Protein AF-A0A6G3PKU3-F1 (afdb_monomer_lite)

Foldseek 3Di:
DVVVVVVVVVVVVVVDPDPDDDPPVVVVVVVVVVVVVVVVVVVVVVVVVVVVVVVCVVPDDPDDDDPDDPDDPDPPDDPPPDPDPQDPVNVVVVVVCVVVVVVDPDDDDDDDD

Secondary structure (DSSP, 8-state):
-HHHHHHHHHHHHHHS-PPPPPPHHHHHHHHHHHHHHHHHHHHHHHHHHHHHHHHHHHHS-SSPPPP-------TTPPPS--SPPPPHHHHHHHHHHHHHHTT-TT-PPPP--

Sequence (113 aa):
QSALLHERLGGLARAENVPVPRPAEAVRTGGENRARLWTRAAIAGVALLMVVTGLTLHTAPTHYEQPISPAERVGGVPPRGGPQQLTAQDLKLQRSLREQVAHGPERLVPETR

Structure (mmCIF, N/CA/C/O backbone):
data_AF-A0A6G3PKU3-F1
#
_entry.id   AF-A0A6G3PKU3-F1
#
loop_
_atom_site.group_PDB
_atom_site.id
_atom_site.type_symbol
_atom_site.label_atom_id
_atom_site.label_alt_id
_atom_site.label_comp_id
_atom_site.label_asym_id
_atom_site.label_entity_id
_atom_site.label_seq_id
_atom_site.pdbx_PDB_ins_code
_atom_site.Cartn_x
_atom_site.Cartn_y
_atom_site.Cartn_z
_atom_site.occupancy
_atom_site.B_iso_or_equiv
_atom_site.auth_seq_id
_atom_site.auth_comp_id
_atom_site.auth_asym_id
_atom_site.auth_atom_id
_atom_site.pdbx_PDB_model_num
ATOM 1 N N . GLN A 1 1 ? 30.653 31.020 -36.950 1.00 69.12 1 GLN A N 1
ATOM 2 C CA . GLN A 1 1 ? 30.904 30.105 -35.808 1.00 69.12 1 GLN A CA 1
ATOM 3 C C . GLN A 1 1 ? 30.286 28.718 -36.015 1.00 69.12 1 GLN A C 1
ATOM 5 O O . GLN A 1 1 ? 30.952 27.736 -35.718 1.00 69.12 1 GLN A O 1
ATOM 10 N N . SER A 1 2 ? 29.082 28.607 -36.588 1.00 80.94 2 SER A N 1
ATOM 11 C CA . SER A 1 2 ? 28.433 27.325 -36.932 1.00 80.94 2 SER A CA 1
ATOM 12 C C . SER A 1 2 ? 29.230 26.442 -37.905 1.00 80.94 2 SER A C 1
ATOM 14 O O . SER A 1 2 ? 29.301 25.237 -37.701 1.00 80.94 2 SER A O 1
ATOM 16 N N . ALA A 1 3 ? 29.873 27.031 -38.920 1.00 85.69 3 ALA A N 1
ATOM 17 C CA . ALA A 1 3 ? 30.656 26.285 -39.914 1.00 85.69 3 ALA A CA 1
ATOM 18 C C . ALA A 1 3 ? 31.852 25.531 -39.298 1.00 85.69 3 ALA A C 1
ATOM 20 O O . ALA A 1 3 ? 32.044 24.351 -39.564 1.00 85.69 3 ALA A O 1
ATOM 21 N N . LEU A 1 4 ? 32.590 26.188 -38.397 1.00 90.19 4 LEU A N 1
ATOM 22 C CA . LEU A 1 4 ? 33.737 25.603 -37.691 1.00 90.19 4 LEU A CA 1
ATOM 23 C C . LEU A 1 4 ? 33.288 24.470 -36.749 1.00 90.19 4 LEU A C 1
ATOM 25 O O . LEU A 1 4 ? 33.950 23.444 -36.620 1.00 90.19 4 LEU A O 1
ATOM 29 N N . LEU A 1 5 ? 32.120 24.628 -36.119 1.00 90.88 5 LEU A N 1
ATOM 30 C CA . LEU A 1 5 ? 31.512 23.574 -35.310 1.00 90.88 5 LEU A CA 1
ATOM 31 C C . LEU A 1 5 ? 31.125 22.362 -36.170 1.00 90.88 5 LEU A C 1
ATOM 33 O O . LEU A 1 5 ? 31.420 21.233 -35.792 1.00 90.88 5 LEU A O 1
ATOM 37 N N . HIS A 1 6 ? 30.501 22.588 -37.329 1.00 87.56 6 HIS A N 1
ATOM 38 C CA . HIS A 1 6 ? 30.139 21.526 -38.271 1.00 87.56 6 HIS A CA 1
ATOM 39 C C . HIS A 1 6 ? 31.357 20.754 -38.772 1.00 87.56 6 HIS A C 1
ATOM 41 O O . HIS A 1 6 ? 31.320 19.529 -38.845 1.00 87.56 6 HIS A O 1
ATOM 47 N N . GLU A 1 7 ? 32.447 21.454 -39.066 1.00 91.25 7 GLU A N 1
ATOM 48 C CA . GLU A 1 7 ? 33.692 20.832 -39.503 1.00 91.25 7 GLU A CA 1
ATOM 49 C C . GLU A 1 7 ? 34.306 19.957 -38.402 1.00 91.25 7 GLU A C 1
ATOM 51 O O . GLU A 1 7 ? 34.669 18.809 -38.655 1.00 91.25 7 GLU A O 1
ATOM 56 N N . ARG A 1 8 ? 34.334 20.446 -37.154 1.00 87.94 8 ARG A N 1
ATOM 57 C CA . ARG A 1 8 ? 34.820 19.668 -36.001 1.00 87.94 8 ARG A CA 1
ATOM 58 C C . ARG A 1 8 ? 33.945 18.453 -35.702 1.00 87.94 8 ARG A C 1
ATOM 60 O O . ARG A 1 8 ? 34.478 17.369 -35.487 1.00 87.94 8 ARG A O 1
ATOM 67 N N . LEU A 1 9 ? 32.620 18.611 -35.717 1.00 88.25 9 LEU A N 1
ATOM 68 C CA . LEU A 1 9 ? 31.680 17.505 -35.510 1.00 88.25 9 LEU A CA 1
ATOM 69 C C . LEU A 1 9 ? 31.773 16.469 -36.637 1.00 88.25 9 LEU A C 1
ATOM 71 O O . LEU A 1 9 ? 31.787 15.273 -36.366 1.00 88.25 9 LEU A O 1
ATOM 75 N N . GLY A 1 10 ? 31.902 16.916 -37.888 1.00 86.50 10 GLY A N 1
ATOM 76 C CA . GLY A 1 10 ? 32.114 16.035 -39.035 1.00 86.50 10 GLY A CA 1
ATOM 77 C C . GLY A 1 10 ? 33.458 15.304 -38.982 1.00 86.50 10 GLY A C 1
ATOM 78 O O . GLY A 1 10 ? 33.529 14.139 -39.367 1.00 86.50 10 GLY A O 1
ATOM 79 N N . GLY A 1 11 ? 34.509 15.956 -38.476 1.00 87.25 11 GLY A N 1
ATOM 80 C CA . GLY A 1 11 ? 35.810 15.331 -38.229 1.00 87.25 11 GLY A CA 1
ATOM 81 C C . GLY A 1 11 ? 35.736 14.224 -37.176 1.00 87.25 11 GLY A C 1
ATOM 82 O O . GLY A 1 11 ? 36.219 13.121 -37.419 1.00 87.25 11 GLY A O 1
ATOM 83 N N . LEU A 1 12 ? 35.064 14.484 -36.051 1.00 84.06 12 LEU A N 1
ATOM 84 C CA . LEU A 1 12 ? 34.859 13.495 -34.985 1.00 84.06 12 LEU A CA 1
ATOM 85 C C . LEU A 1 12 ? 34.003 12.309 -35.451 1.00 84.06 12 LEU A C 1
ATOM 87 O O . LEU A 1 12 ? 34.387 11.163 -35.245 1.00 84.06 12 LEU A O 1
ATOM 91 N N . ALA A 1 13 ? 32.902 12.573 -36.159 1.00 80.50 13 ALA A N 1
ATOM 92 C CA . ALA A 1 13 ? 32.002 11.531 -36.656 1.00 80.50 13 ALA A CA 1
ATOM 93 C C . ALA A 1 13 ? 32.658 10.568 -37.663 1.00 80.50 13 ALA A C 1
ATOM 95 O O . ALA A 1 13 ? 32.192 9.445 -37.819 1.00 80.50 13 ALA A O 1
ATOM 96 N N . ARG A 1 14 ? 33.718 10.996 -38.365 1.00 79.50 14 ARG A N 1
ATOM 97 C CA . ARG A 1 14 ? 34.491 10.138 -39.284 1.00 79.50 14 ARG A CA 1
ATOM 98 C C . ARG A 1 14 ? 35.669 9.438 -38.609 1.00 79.50 14 ARG A C 1
ATOM 100 O O . ARG A 1 14 ? 36.103 8.402 -39.101 1.00 79.50 14 ARG A O 1
ATOM 107 N N . ALA A 1 15 ? 36.213 10.020 -37.540 1.00 80.94 15 ALA A N 1
ATOM 108 C CA . ALA A 1 15 ? 37.312 9.435 -36.773 1.00 80.94 15 ALA A CA 1
ATOM 109 C C . ALA A 1 15 ? 36.844 8.267 -35.888 1.00 80.94 15 ALA A C 1
ATOM 111 O O . ALA A 1 15 ? 37.645 7.402 -35.537 1.00 80.94 15 ALA A O 1
ATOM 112 N N . GLU A 1 16 ? 35.556 8.232 -35.544 1.00 76.00 16 GLU A N 1
ATOM 113 C CA . GLU A 1 16 ? 34.953 7.200 -34.708 1.00 76.00 16 GLU A CA 1
ATOM 114 C C . GLU A 1 16 ? 34.199 6.166 -35.560 1.00 76.00 16 GLU A C 1
ATOM 116 O O . GLU A 1 16 ? 33.336 6.502 -36.370 1.00 76.00 16 GLU A O 1
ATOM 121 N N . ASN A 1 17 ? 34.520 4.882 -35.387 1.00 74.06 17 ASN A N 1
ATOM 122 C CA . ASN A 1 17 ? 33.814 3.793 -36.059 1.00 74.06 17 ASN A CA 1
ATOM 123 C C . ASN A 1 17 ? 32.515 3.488 -35.298 1.00 74.06 17 ASN A C 1
ATOM 125 O O . ASN A 1 17 ? 32.494 2.659 -34.386 1.00 74.06 17 ASN A O 1
ATOM 129 N N . VAL A 1 18 ? 31.447 4.216 -35.627 1.00 73.00 18 VAL A N 1
ATOM 130 C CA . VAL A 1 18 ? 30.141 4.073 -34.974 1.00 73.00 18 VAL A CA 1
ATOM 131 C C . VAL A 1 18 ? 29.433 2.815 -35.501 1.00 73.00 18 VAL A C 1
ATOM 133 O O . VAL A 1 18 ? 29.203 2.708 -36.708 1.00 73.00 18 VAL A O 1
ATOM 136 N N . PRO A 1 19 ? 29.040 1.865 -34.629 1.00 76.62 19 PRO A N 1
ATOM 137 C CA . PRO A 1 19 ? 28.239 0.714 -35.033 1.00 76.62 19 PRO A CA 1
ATOM 138 C C . PRO A 1 19 ? 26.932 1.159 -35.691 1.00 76.62 19 PRO A C 1
ATOM 140 O O . PRO A 1 19 ? 26.306 2.119 -35.238 1.00 76.62 19 PRO A O 1
ATOM 143 N N . VAL A 1 20 ? 26.489 0.432 -36.722 1.00 80.38 20 VAL A N 1
ATOM 144 C CA . VAL A 1 20 ? 25.218 0.721 -37.401 1.00 80.38 20 VAL A CA 1
ATOM 145 C C . VAL A 1 20 ? 24.097 0.790 -36.354 1.00 80.38 20 VAL A C 1
ATOM 147 O O . VAL A 1 20 ? 23.899 -0.180 -35.611 1.00 80.38 20 VAL A O 1
ATOM 150 N N . PRO A 1 21 ? 23.375 1.922 -36.249 1.00 75.56 21 PRO A N 1
ATOM 151 C CA . PRO A 1 21 ? 22.320 2.065 -35.263 1.00 75.56 21 PRO A CA 1
ATOM 152 C C . PRO A 1 21 ? 21.237 1.016 -35.511 1.00 75.56 21 PRO A C 1
ATOM 154 O O . PRO A 1 21 ? 20.885 0.709 -36.651 1.00 75.56 21 PRO A O 1
ATOM 157 N N . ARG A 1 22 ? 20.700 0.456 -34.422 1.00 79.06 22 ARG A N 1
ATOM 158 C CA . ARG A 1 22 ? 19.577 -0.481 -34.510 1.00 79.06 22 ARG A CA 1
ATOM 159 C C . ARG A 1 22 ? 18.404 0.181 -35.249 1.00 79.06 22 ARG A C 1
ATOM 161 O O . ARG A 1 22 ? 18.187 1.378 -35.049 1.00 79.06 22 ARG A O 1
ATOM 168 N N . PRO A 1 23 ? 17.629 -0.581 -36.047 1.00 85.19 23 PRO A N 1
ATOM 169 C CA . PRO A 1 23 ? 16.451 -0.062 -36.733 1.00 85.19 23 PRO A CA 1
ATOM 170 C C . PRO A 1 23 ? 15.549 0.716 -35.772 1.00 85.19 23 PRO A C 1
ATOM 172 O O . PRO A 1 23 ? 15.314 0.276 -34.643 1.00 85.19 23 PRO A O 1
ATOM 175 N N . ALA A 1 24 ? 15.040 1.868 -36.215 1.00 80.06 24 ALA A N 1
ATOM 176 C CA . ALA A 1 24 ? 14.235 2.757 -35.374 1.00 80.06 24 ALA A CA 1
ATOM 177 C C . ALA A 1 24 ? 13.007 2.044 -34.774 1.00 80.06 24 ALA A C 1
ATOM 179 O O . ALA A 1 24 ? 12.640 2.295 -33.624 1.00 80.06 24 ALA A O 1
ATOM 180 N N . GLU A 1 25 ? 12.420 1.103 -35.519 1.00 82.62 25 GLU A N 1
ATOM 181 C CA . GLU A 1 25 ? 11.339 0.232 -35.052 1.00 82.62 25 GLU A CA 1
ATOM 182 C C . GLU A 1 25 ? 11.752 -0.626 -33.848 1.00 82.62 25 GLU A C 1
ATOM 184 O O . GLU A 1 25 ? 1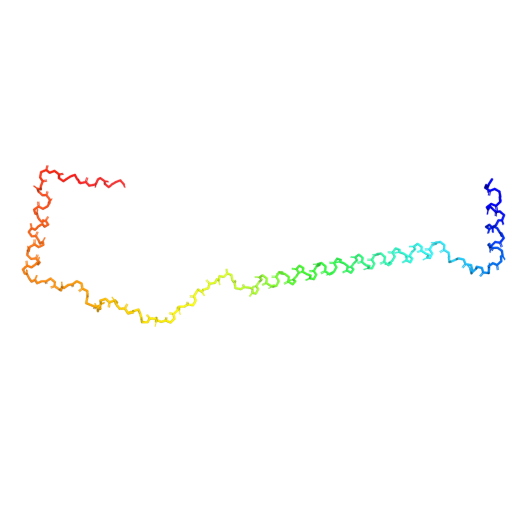1.052 -0.643 -32.841 1.00 82.62 25 GLU A O 1
ATOM 189 N N . ALA A 1 26 ? 12.931 -1.254 -33.879 1.00 82.94 26 ALA A N 1
ATOM 190 C CA . ALA A 1 26 ? 13.401 -2.132 -32.813 1.00 82.94 26 ALA A CA 1
ATOM 191 C C . ALA A 1 26 ? 13.661 -1.351 -31.516 1.00 82.94 26 ALA A C 1
ATOM 193 O O . ALA A 1 26 ? 13.366 -1.832 -30.420 1.00 82.94 26 ALA A O 1
ATOM 194 N N . VAL A 1 27 ? 14.173 -0.121 -31.634 1.00 82.25 27 VAL A N 1
ATOM 195 C CA . VAL A 1 27 ? 14.377 0.778 -30.488 1.00 82.25 27 VAL A CA 1
ATOM 196 C C . VAL A 1 27 ? 13.035 1.223 -29.902 1.00 82.25 27 VAL A C 1
ATOM 198 O O . VAL A 1 27 ? 12.852 1.177 -28.682 1.00 82.25 27 VAL A O 1
ATOM 201 N N . ARG A 1 28 ? 12.073 1.594 -30.755 1.00 83.62 28 ARG A N 1
ATOM 202 C CA . ARG A 1 28 ? 10.737 2.032 -30.334 1.00 83.62 28 ARG A CA 1
ATOM 203 C C . ARG A 1 28 ? 9.952 0.909 -29.659 1.00 83.62 28 ARG A C 1
ATOM 205 O O . ARG A 1 28 ? 9.479 1.090 -28.539 1.00 83.62 28 ARG A O 1
ATOM 212 N N . THR A 1 29 ? 9.862 -0.254 -30.298 1.00 87.19 29 THR A N 1
ATOM 213 C CA . THR A 1 29 ? 9.149 -1.420 -29.761 1.00 87.19 29 THR A CA 1
ATOM 214 C C . THR A 1 29 ? 9.813 -1.936 -28.486 1.00 87.19 29 THR A C 1
ATOM 216 O O . THR A 1 29 ? 9.123 -2.282 -27.529 1.00 87.19 29 THR A O 1
ATOM 219 N N . GLY A 1 30 ? 11.149 -1.927 -28.418 1.00 83.50 30 GLY A N 1
ATOM 220 C CA . GLY A 1 30 ? 11.881 -2.282 -27.201 1.00 83.50 30 GLY A CA 1
ATOM 221 C C . GLY A 1 30 ? 11.555 -1.356 -26.025 1.00 83.50 30 GLY A C 1
ATOM 222 O O . GLY A 1 30 ? 11.295 -1.831 -24.916 1.00 83.50 30 GLY A O 1
ATOM 223 N N . GLY A 1 31 ? 11.516 -0.042 -26.270 1.00 84.81 31 GLY A N 1
ATOM 224 C CA . GLY A 1 31 ? 11.127 0.952 -25.267 1.00 84.81 31 GLY A CA 1
ATOM 225 C C . GLY A 1 31 ? 9.678 0.790 -24.805 1.00 84.81 31 GLY A C 1
ATOM 226 O O . GLY A 1 31 ? 9.411 0.771 -23.603 1.00 84.81 31 GLY A O 1
ATOM 227 N N . GLU A 1 32 ? 8.754 0.598 -25.745 1.00 90.06 32 GLU A N 1
ATOM 228 C CA . GLU A 1 32 ? 7.331 0.412 -25.457 1.00 90.06 32 GLU A CA 1
ATOM 229 C C . GLU A 1 32 ? 7.066 -0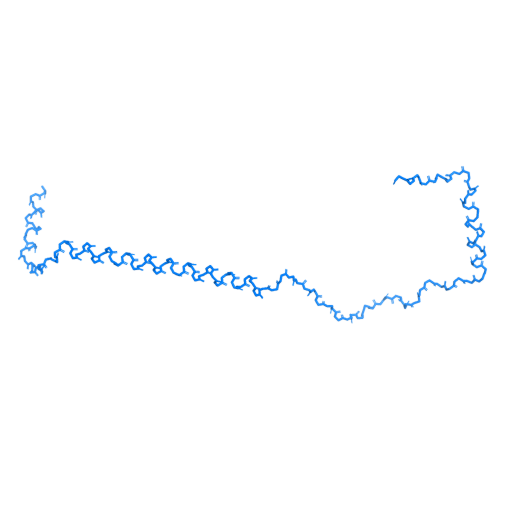.859 -24.641 1.00 90.06 32 GLU A C 1
ATOM 231 O O . GLU A 1 32 ? 6.352 -0.815 -23.637 1.00 90.06 32 GLU A O 1
ATOM 236 N N . ASN A 1 33 ? 7.687 -1.980 -25.010 1.00 90.25 33 ASN A N 1
ATOM 237 C CA . ASN A 1 33 ? 7.544 -3.238 -24.280 1.00 90.25 33 ASN A CA 1
ATOM 238 C C . ASN A 1 33 ? 8.062 -3.118 -22.848 1.00 90.25 33 ASN A C 1
ATOM 240 O O . ASN A 1 33 ? 7.415 -3.589 -21.909 1.00 90.25 33 ASN A O 1
ATOM 244 N N . ARG A 1 34 ? 9.203 -2.445 -22.665 1.00 92.44 34 ARG A N 1
ATOM 245 C CA . ARG A 1 34 ? 9.768 -2.212 -21.335 1.00 92.44 34 ARG A CA 1
ATOM 246 C C . ARG A 1 34 ? 8.865 -1.309 -20.501 1.00 92.44 34 ARG A C 1
ATOM 248 O O . ARG A 1 34 ? 8.604 -1.635 -19.347 1.00 92.44 34 ARG A O 1
ATOM 255 N N . ALA A 1 35 ? 8.354 -0.223 -21.080 1.00 93.19 35 ALA A N 1
ATOM 256 C CA . ALA A 1 35 ? 7.411 0.660 -20.402 1.00 93.19 35 ALA A CA 1
ATOM 257 C C . ALA A 1 35 ? 6.147 -0.104 -19.979 1.00 93.19 35 ALA A C 1
ATOM 259 O O . ALA A 1 35 ? 5.779 -0.074 -18.807 1.00 93.19 35 ALA A O 1
ATOM 260 N N . ARG A 1 36 ? 5.545 -0.882 -20.889 1.00 94.81 36 ARG A N 1
ATOM 261 C CA . ARG A 1 36 ? 4.361 -1.709 -20.601 1.00 94.81 36 ARG A CA 1
ATOM 262 C C . ARG A 1 36 ? 4.617 -2.731 -19.491 1.00 94.81 36 ARG A C 1
ATOM 264 O O . ARG A 1 36 ? 3.746 -2.919 -18.642 1.00 94.81 36 ARG A O 1
ATOM 271 N N . LEU A 1 37 ? 5.788 -3.373 -19.477 1.00 95.75 37 LEU A N 1
ATOM 272 C CA . LEU A 1 37 ? 6.171 -4.313 -18.421 1.00 95.75 37 LEU A CA 1
ATOM 273 C C . LEU A 1 37 ? 6.231 -3.619 -17.056 1.00 95.75 37 LEU A C 1
ATOM 275 O O . LEU A 1 37 ? 5.621 -4.101 -16.104 1.00 95.75 37 LEU A O 1
ATOM 279 N N . TRP A 1 38 ? 6.907 -2.472 -16.971 1.00 97.38 38 TRP A N 1
ATOM 280 C CA . TRP A 1 38 ? 7.013 -1.718 -15.721 1.00 97.38 38 TRP A CA 1
ATOM 281 C C . TRP A 1 38 ? 5.675 -1.161 -15.253 1.00 97.38 38 TRP A C 1
ATOM 283 O O . TRP A 1 38 ? 5.387 -1.218 -14.062 1.00 97.38 38 TRP A O 1
ATOM 293 N N . THR A 1 39 ? 4.821 -0.691 -16.164 1.00 97.69 39 THR A N 1
ATOM 294 C CA . THR A 1 39 ? 3.463 -0.261 -15.812 1.00 97.69 39 THR A CA 1
ATOM 295 C C . THR A 1 39 ? 2.660 -1.416 -15.222 1.00 97.69 39 THR A C 1
ATOM 297 O O . THR A 1 39 ? 2.049 -1.256 -14.169 1.00 97.69 39 THR A O 1
ATOM 300 N N . ARG A 1 40 ? 2.692 -2.603 -15.845 1.00 97.44 40 ARG A N 1
ATOM 301 C CA . ARG A 1 40 ? 2.016 -3.795 -15.306 1.00 97.44 40 ARG A CA 1
ATOM 302 C C . ARG A 1 40 ? 2.584 -4.209 -13.951 1.00 97.44 40 ARG A C 1
ATOM 304 O O . ARG A 1 40 ? 1.808 -4.532 -13.058 1.00 97.44 40 ARG A O 1
ATOM 311 N N . ALA A 1 41 ? 3.905 -4.155 -13.784 1.00 97.94 41 ALA A N 1
ATOM 312 C CA . ALA A 1 41 ? 4.559 -4.446 -12.512 1.00 97.94 41 ALA A CA 1
ATOM 313 C C . ALA A 1 41 ? 4.144 -3.453 -11.413 1.00 97.94 41 ALA A C 1
ATOM 315 O O . ALA A 1 41 ? 3.822 -3.872 -10.305 1.00 97.94 41 ALA A O 1
ATOM 316 N N . ALA A 1 42 ? 4.079 -2.155 -11.724 1.00 98.25 42 ALA A N 1
ATOM 317 C CA . ALA A 1 42 ? 3.623 -1.129 -10.790 1.00 98.25 42 ALA A CA 1
ATOM 318 C C . ALA A 1 42 ? 2.153 -1.333 -10.395 1.00 98.25 42 ALA A C 1
ATOM 320 O O . ALA A 1 42 ? 1.831 -1.309 -9.210 1.00 98.25 42 ALA A O 1
ATOM 321 N N . ILE A 1 43 ? 1.273 -1.607 -11.366 1.00 98.44 43 ILE A N 1
ATOM 322 C CA . ILE A 1 43 ? -0.144 -1.907 -11.107 1.00 98.44 43 ILE A CA 1
ATOM 323 C C . ILE A 1 43 ? -0.278 -3.144 -10.212 1.00 98.44 43 ILE A C 1
ATOM 325 O O . ILE A 1 43 ? -1.015 -3.107 -9.231 1.00 98.44 43 ILE A O 1
ATOM 329 N N . ALA A 1 44 ? 0.453 -4.220 -10.514 1.00 98.56 44 ALA A N 1
ATOM 330 C CA . ALA A 1 44 ? 0.441 -5.434 -9.703 1.00 98.56 44 ALA A CA 1
ATOM 331 C C . ALA A 1 44 ? 0.949 -5.174 -8.276 1.00 98.56 44 ALA A C 1
ATOM 333 O O . ALA A 1 44 ? 0.353 -5.663 -7.320 1.00 98.56 44 ALA A O 1
ATOM 334 N N . GLY A 1 45 ? 1.999 -4.362 -8.120 1.00 98.62 45 GLY A N 1
ATOM 335 C CA . GLY A 1 45 ? 2.511 -3.953 -6.812 1.00 98.62 45 GLY A CA 1
ATOM 336 C C . GLY A 1 45 ? 1.482 -3.168 -5.995 1.00 98.62 45 GLY A C 1
ATOM 337 O O . GLY A 1 45 ? 1.262 -3.478 -4.828 1.00 98.62 45 GLY A O 1
ATOM 338 N N . VAL A 1 46 ? 0.793 -2.202 -6.609 1.00 98.75 46 VAL A N 1
ATOM 339 C CA . VAL A 1 46 ? -0.281 -1.444 -5.943 1.00 98.75 46 VAL A CA 1
ATOM 340 C C . VAL A 1 46 ? -1.452 -2.356 -5.573 1.00 98.75 46 VAL A C 1
ATOM 342 O O . VAL A 1 46 ? -1.951 -2.280 -4.452 1.00 98.75 46 VAL A O 1
ATOM 345 N N . ALA A 1 47 ? -1.868 -3.250 -6.473 1.00 98.75 47 ALA A N 1
ATOM 346 C CA . ALA A 1 47 ? -2.929 -4.215 -6.191 1.00 98.75 47 ALA A CA 1
ATOM 347 C C . ALA A 1 47 ? -2.559 -5.136 -5.017 1.00 98.75 47 ALA A C 1
ATOM 349 O O . ALA A 1 47 ? -3.382 -5.360 -4.131 1.00 98.75 47 ALA A O 1
ATOM 350 N N . LEU A 1 48 ? -1.310 -5.608 -4.967 1.00 98.75 48 LEU A N 1
ATOM 351 C CA . LEU A 1 48 ? -0.796 -6.404 -3.855 1.00 98.75 48 LEU A CA 1
ATOM 352 C C . LEU A 1 48 ? -0.853 -5.626 -2.535 1.00 98.75 48 LEU A C 1
ATOM 354 O O . LEU A 1 48 ? -1.338 -6.165 -1.544 1.00 98.75 48 LEU A O 1
ATOM 358 N N . LEU A 1 49 ? -0.411 -4.364 -2.521 1.00 98.62 49 LEU A N 1
ATOM 359 C CA . LEU A 1 49 ? -0.483 -3.521 -1.324 1.00 98.62 49 LEU A CA 1
ATOM 360 C C . LEU A 1 49 ? -1.925 -3.341 -0.844 1.00 98.62 49 LEU A C 1
ATOM 362 O O . LEU A 1 49 ? -2.186 -3.516 0.339 1.00 98.62 49 LEU A O 1
ATOM 366 N N . MET A 1 50 ? -2.868 -3.077 -1.752 1.00 98.62 50 MET A N 1
ATOM 367 C CA . MET A 1 50 ? -4.289 -2.942 -1.407 1.00 98.62 50 MET A CA 1
ATOM 368 C C . MET A 1 50 ? -4.858 -4.227 -0.796 1.00 98.62 50 MET A C 1
ATOM 370 O O . MET A 1 50 ? -5.588 -4.167 0.193 1.00 98.62 50 MET A O 1
ATOM 374 N N . VAL A 1 51 ? -4.495 -5.392 -1.342 1.00 98.50 51 VAL A N 1
ATOM 375 C CA . VAL A 1 51 ? -4.889 -6.693 -0.781 1.00 98.50 51 VAL A CA 1
ATOM 376 C C . VAL A 1 51 ? -4.292 -6.894 0.611 1.00 98.50 51 VAL A C 1
ATOM 378 O O . VAL A 1 51 ? -5.017 -7.282 1.525 1.00 98.50 51 VAL A O 1
ATOM 381 N N . VAL A 1 52 ? -3.003 -6.597 0.800 1.00 98.31 52 VAL A N 1
ATOM 382 C CA . VAL A 1 52 ? -2.336 -6.701 2.108 1.00 98.31 52 VAL A CA 1
ATOM 383 C C . VAL A 1 52 ? -2.992 -5.773 3.126 1.00 98.31 52 VAL A C 1
ATOM 385 O O . VAL A 1 52 ? -3.318 -6.220 4.221 1.00 98.31 52 VAL A O 1
ATOM 388 N N .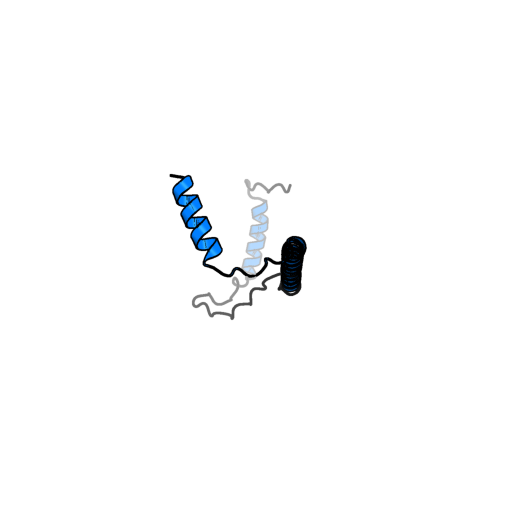 THR A 1 53 ? -3.256 -4.517 2.766 1.00 97.94 53 THR A N 1
ATOM 389 C CA . THR A 1 53 ? -3.959 -3.563 3.633 1.00 97.94 53 THR A CA 1
ATOM 390 C C . THR A 1 53 ? -5.356 -4.064 3.994 1.00 97.94 53 THR A C 1
ATOM 392 O O . THR A 1 53 ? -5.726 -4.033 5.166 1.00 97.94 53 THR A O 1
ATOM 395 N N . GLY A 1 54 ? -6.115 -4.577 3.022 1.00 97.25 54 GLY A N 1
ATOM 396 C CA . GLY A 1 54 ? -7.429 -5.172 3.269 1.00 97.25 54 GLY A CA 1
ATOM 397 C C . GLY A 1 54 ? -7.362 -6.367 4.222 1.00 97.25 54 GLY A C 1
ATOM 398 O O . GLY A 1 54 ? -8.162 -6.456 5.151 1.00 97.25 54 GLY A O 1
ATOM 399 N N . LEU A 1 55 ? -6.369 -7.243 4.050 1.00 96.75 55 LEU A N 1
ATOM 400 C CA . LEU A 1 55 ? -6.135 -8.371 4.949 1.00 96.75 55 LEU A CA 1
ATOM 401 C C . LEU A 1 55 ? -5.783 -7.898 6.364 1.00 96.75 55 LEU A C 1
ATOM 403 O O . LEU A 1 55 ? -6.358 -8.397 7.326 1.00 96.75 55 LEU A O 1
ATOM 407 N N . THR A 1 56 ? -4.893 -6.911 6.498 1.00 94.62 56 THR A N 1
ATOM 408 C CA . THR A 1 56 ? -4.541 -6.325 7.798 1.00 94.62 56 THR A CA 1
ATOM 409 C C . THR A 1 56 ? -5.776 -5.785 8.506 1.00 94.62 56 THR A C 1
ATOM 411 O O . THR A 1 56 ? -5.986 -6.115 9.670 1.00 94.62 56 THR A O 1
ATOM 414 N N . LEU A 1 57 ? -6.622 -5.026 7.802 1.00 94.94 57 LEU A N 1
ATOM 415 C CA . LEU A 1 57 ? -7.877 -4.510 8.353 1.00 94.94 57 LEU A CA 1
ATOM 416 C C . LEU A 1 57 ? -8.845 -5.632 8.748 1.00 94.94 57 LEU A C 1
ATOM 418 O O . LEU A 1 57 ? -9.507 -5.520 9.772 1.00 94.94 57 LEU A O 1
ATOM 422 N N . HIS A 1 58 ? -8.909 -6.716 7.971 1.00 93.81 58 HIS A N 1
ATOM 423 C CA . HIS A 1 58 ? -9.758 -7.867 8.281 1.00 93.81 58 HIS A CA 1
ATOM 424 C C . HIS A 1 58 ? -9.302 -8.617 9.541 1.00 93.81 58 HIS A C 1
ATOM 426 O O . HIS A 1 58 ? -10.133 -9.102 10.304 1.00 93.81 58 HIS A O 1
ATOM 432 N N . THR A 1 59 ? -7.989 -8.712 9.761 1.00 92.25 59 THR A N 1
ATOM 433 C CA . THR A 1 59 ? -7.410 -9.426 10.910 1.00 92.25 59 THR A CA 1
ATOM 434 C C . THR A 1 59 ? -7.202 -8.553 12.147 1.00 92.25 59 THR A C 1
ATOM 436 O O . THR A 1 59 ? -6.920 -9.080 13.222 1.00 92.25 59 THR A O 1
ATOM 439 N N . ALA A 1 60 ? -7.288 -7.228 12.012 1.00 89.88 60 ALA A N 1
ATOM 440 C CA . ALA A 1 60 ? -7.045 -6.310 13.114 1.00 89.88 60 ALA A CA 1
ATOM 441 C C . ALA A 1 60 ? -8.181 -6.381 14.154 1.00 89.88 60 ALA A C 1
ATOM 443 O O . ALA A 1 60 ? -9.357 -6.399 13.779 1.00 89.88 60 ALA A O 1
ATOM 444 N N . PRO A 1 61 ? -7.866 -6.362 15.463 1.00 86.75 61 PRO A N 1
ATOM 445 C CA . PRO A 1 61 ? -8.876 -6.215 16.505 1.00 86.75 61 PRO A CA 1
ATOM 446 C C . PRO A 1 61 ? -9.598 -4.873 16.338 1.00 86.75 61 PRO A C 1
ATOM 448 O O . PRO A 1 61 ? -8.965 -3.819 16.294 1.00 86.75 61 PRO A O 1
ATOM 451 N N . THR A 1 62 ? -10.925 -4.900 16.238 1.00 87.12 62 THR A N 1
ATOM 452 C CA . THR A 1 62 ? -11.746 -3.702 15.979 1.00 87.12 62 THR A CA 1
ATOM 453 C C . THR A 1 62 ? -11.987 -2.844 17.214 1.00 87.12 62 THR A C 1
ATOM 455 O O . THR A 1 62 ? -12.436 -1.706 17.100 1.00 87.12 62 THR A O 1
ATOM 458 N N . HIS A 1 63 ? -11.706 -3.379 18.396 1.00 86.00 63 HIS A N 1
ATOM 459 C CA . HIS A 1 63 ? -11.886 -2.692 19.659 1.00 86.00 63 HIS A CA 1
ATOM 460 C C . HIS A 1 63 ? -10.772 -3.089 20.618 1.00 86.00 63 HIS A C 1
ATOM 462 O O . HIS A 1 63 ? -10.276 -4.216 20.610 1.00 86.00 63 HIS A O 1
ATOM 468 N N . TYR A 1 64 ? -10.372 -2.123 21.432 1.00 84.75 64 TYR A N 1
ATOM 469 C CA . TYR A 1 64 ? -9.466 -2.352 22.538 1.00 84.75 64 TYR A CA 1
ATOM 470 C C . TYR A 1 64 ? -10.297 -2.649 23.784 1.00 84.75 64 TYR A C 1
ATOM 472 O O . TYR A 1 64 ? -11.066 -1.796 24.228 1.00 84.75 64 TYR A O 1
ATOM 480 N N . GLU A 1 65 ? -10.139 -3.842 24.351 1.00 86.38 65 GLU A N 1
ATOM 481 C CA . GLU A 1 65 ? -10.611 -4.120 25.705 1.00 86.38 65 GLU A CA 1
ATOM 482 C C . GLU A 1 65 ? -9.514 -3.734 26.695 1.00 86.38 65 GLU A C 1
ATOM 484 O O . GLU A 1 65 ? -8.402 -4.266 26.652 1.00 86.38 65 GLU A O 1
ATOM 489 N N . GLN A 1 66 ? -9.816 -2.782 27.582 1.00 86.88 66 GLN A N 1
ATOM 490 C CA . GLN A 1 66 ? -8.876 -2.382 28.619 1.00 86.88 66 GLN A CA 1
ATOM 491 C C . GLN A 1 66 ? -8.710 -3.537 29.619 1.00 86.88 66 GLN A C 1
ATOM 493 O O . GLN A 1 66 ? -9.697 -3.934 30.246 1.00 86.88 66 GLN A O 1
ATOM 498 N N . PRO A 1 67 ? -7.486 -4.065 29.813 1.00 86.06 67 PRO A N 1
ATOM 499 C CA . PRO A 1 67 ? -7.243 -5.080 30.822 1.00 86.06 67 PRO A CA 1
ATOM 500 C C . PRO A 1 67 ? -7.623 -4.528 32.193 1.00 86.06 67 PRO A C 1
ATOM 502 O O . PRO A 1 67 ? -7.274 -3.394 32.532 1.00 86.06 67 PRO A O 1
ATOM 505 N N . ILE A 1 68 ? -8.323 -5.331 32.993 1.00 85.31 68 ILE A N 1
ATOM 506 C CA . ILE A 1 68 ? -8.620 -4.961 34.376 1.00 85.31 68 ILE A CA 1
ATOM 507 C C . ILE A 1 68 ? -7.287 -4.859 35.117 1.00 85.31 68 ILE A C 1
ATOM 509 O O . ILE A 1 68 ? -6.572 -5.853 35.262 1.00 85.31 68 ILE A O 1
ATOM 513 N N . SER A 1 69 ? -6.949 -3.653 35.574 1.00 82.31 69 SER A N 1
ATOM 514 C CA . SER A 1 69 ? -5.746 -3.431 36.370 1.00 82.31 69 SER A CA 1
ATOM 515 C C . SER A 1 69 ? -5.793 -4.282 37.643 1.00 82.31 69 SER A C 1
ATOM 517 O O . SER A 1 69 ? -6.849 -4.367 38.282 1.00 82.31 69 SER A O 1
ATOM 519 N N . PRO A 1 70 ? -4.671 -4.904 38.048 1.00 85.00 70 PRO A N 1
ATOM 520 C CA . PRO A 1 70 ? -4.606 -5.619 39.313 1.00 85.00 70 PRO A CA 1
ATOM 521 C C . PRO A 1 70 ? -4.972 -4.678 40.465 1.00 85.00 70 PRO A C 1
ATOM 523 O O . PRO A 1 70 ? -4.634 -3.495 40.451 1.00 85.00 70 PRO A O 1
ATOM 526 N N . ALA A 1 71 ? -5.693 -5.205 41.457 1.00 79.25 71 ALA A N 1
ATOM 527 C CA . ALA A 1 71 ? -6.159 -4.414 42.586 1.00 79.25 71 ALA A CA 1
ATOM 528 C C . ALA A 1 71 ? -4.969 -3.839 43.367 1.00 79.25 71 ALA A C 1
ATOM 530 O O . ALA A 1 71 ? -4.248 -4.566 44.052 1.00 79.25 71 ALA A O 1
ATOM 531 N N . GLU A 1 72 ? -4.784 -2.525 43.286 1.00 79.19 72 GLU A N 1
ATOM 532 C CA . GLU A 1 72 ? -3.792 -1.815 44.080 1.00 79.19 72 GLU A CA 1
ATOM 533 C C . GLU A 1 72 ? -4.371 -1.503 45.464 1.00 79.19 72 GLU A C 1
ATOM 535 O O . GLU A 1 72 ? -5.492 -1.000 45.599 1.00 79.19 72 GLU A O 1
ATOM 540 N N . ARG A 1 73 ? -3.627 -1.842 46.525 1.00 72.00 73 ARG A N 1
ATOM 541 C CA . ARG A 1 73 ? -4.028 -1.490 47.891 1.00 72.00 73 ARG A CA 1
ATOM 542 C C . ARG A 1 73 ? -3.830 0.007 48.087 1.00 72.00 73 ARG A C 1
ATOM 544 O O . ARG A 1 73 ? -2.762 0.451 48.492 1.00 72.00 73 ARG A O 1
ATOM 551 N N . VAL A 1 74 ? -4.886 0.773 47.847 1.00 70.19 74 VAL A N 1
ATOM 552 C CA . VAL A 1 74 ? -4.941 2.184 48.227 1.00 70.19 74 VAL A CA 1
ATOM 553 C C . VAL A 1 74 ? -4.959 2.273 49.757 1.00 70.19 74 VAL A C 1
ATOM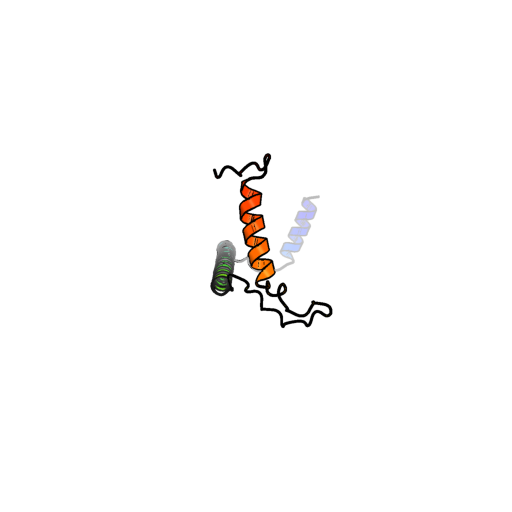 555 O O . VAL A 1 74 ? -5.895 1.810 50.412 1.00 70.19 74 VAL A O 1
ATOM 558 N N . GLY A 1 75 ? -3.890 2.815 50.341 1.00 77.38 75 GLY A N 1
ATOM 559 C CA . GLY A 1 75 ? -3.830 3.116 51.770 1.00 77.38 75 GLY A CA 1
ATOM 560 C C . GLY A 1 75 ? -4.764 4.277 52.113 1.00 77.38 75 GLY A C 1
ATOM 561 O O .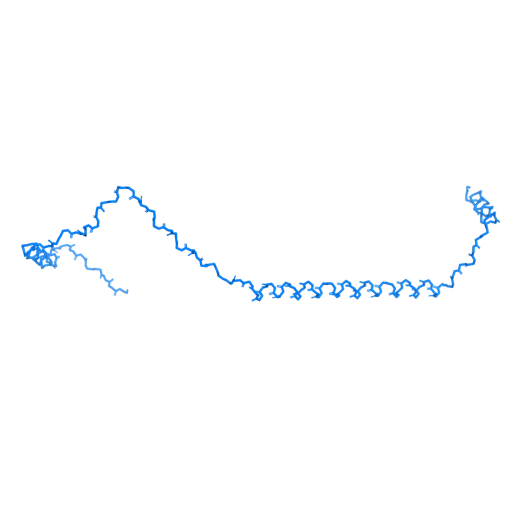 GLY A 1 75 ? -4.835 5.252 51.373 1.00 77.38 75 GLY A O 1
ATOM 562 N N . GLY A 1 76 ? -5.485 4.179 53.232 1.00 73.69 76 GLY A N 1
ATOM 563 C CA . GLY A 1 76 ? -6.342 5.263 53.731 1.00 73.69 76 GLY A CA 1
ATOM 564 C C . GLY A 1 76 ? -7.812 5.199 53.308 1.00 73.69 76 GLY A C 1
ATOM 565 O O . GLY A 1 76 ? -8.574 6.088 53.677 1.00 73.69 76 GLY A O 1
ATOM 566 N N . VAL A 1 77 ? -8.247 4.154 52.594 1.00 69.50 77 VAL A N 1
ATOM 567 C CA . VAL A 1 77 ? -9.685 3.916 52.403 1.00 69.50 77 VAL A CA 1
ATOM 568 C C . VAL A 1 77 ? -10.265 3.459 53.745 1.00 69.50 77 VAL A C 1
ATOM 570 O O . VAL A 1 77 ? -9.761 2.476 54.302 1.00 69.50 77 VAL A O 1
ATOM 573 N N . PRO A 1 78 ? -11.298 4.135 54.286 1.00 71.06 78 PRO A N 1
ATOM 574 C CA . PRO A 1 78 ? -12.004 3.644 55.457 1.00 71.06 78 PRO A CA 1
ATOM 575 C C . PRO A 1 78 ? -12.420 2.187 55.220 1.00 71.06 78 PRO A C 1
ATOM 577 O O . PRO A 1 78 ? -12.784 1.841 54.089 1.00 71.06 78 PRO A O 1
ATOM 580 N N . PRO A 1 79 ? -12.347 1.310 56.238 1.00 72.31 79 PRO A N 1
ATOM 581 C CA . PRO A 1 79 ? -12.823 -0.060 56.100 1.00 72.31 79 PRO A CA 1
ATOM 582 C C . PRO A 1 79 ? -14.221 -0.041 55.480 1.00 72.31 79 PRO A C 1
ATOM 584 O O . PRO A 1 79 ? -15.010 0.853 55.781 1.00 72.31 79 PRO A O 1
ATOM 587 N N . ARG A 1 80 ? -14.520 -1.010 54.601 1.00 60.66 80 ARG A N 1
ATOM 588 C CA . ARG A 1 80 ? -15.845 -1.190 53.985 1.00 60.66 80 ARG A CA 1
ATOM 589 C C . ARG A 1 80 ? -16.884 -1.604 55.041 1.00 60.66 80 ARG A C 1
ATOM 591 O O . ARG A 1 80 ? -17.466 -2.677 54.965 1.00 60.66 80 ARG A O 1
ATOM 598 N N . GLY A 1 81 ? -17.097 -0.771 56.048 1.00 64.88 81 GLY A N 1
ATOM 599 C CA . GLY A 1 81 ? -18.347 -0.679 56.766 1.00 64.88 81 GLY A CA 1
ATOM 600 C C . GLY A 1 81 ? -19.182 0.303 55.970 1.00 64.88 81 GLY A C 1
ATOM 601 O O . GLY A 1 81 ? -18.826 1.474 55.868 1.00 64.88 81 GLY A O 1
ATOM 602 N N . GLY A 1 82 ? -20.257 -0.179 55.349 1.00 69.62 82 GLY A N 1
ATOM 603 C CA . GLY A 1 82 ? -21.284 0.722 54.839 1.00 69.62 82 GLY A CA 1
ATOM 604 C C . GLY A 1 82 ? -21.803 1.647 55.952 1.00 69.62 82 GLY A C 1
ATOM 605 O O . GLY A 1 82 ? -21.405 1.507 57.114 1.00 69.62 82 GLY A O 1
ATOM 606 N N . PRO A 1 83 ? -22.701 2.590 55.629 1.00 72.62 83 PRO A N 1
ATOM 607 C CA . PRO A 1 83 ? -23.362 3.389 56.654 1.00 72.62 83 PRO A CA 1
ATOM 608 C C . PRO A 1 83 ? -23.880 2.481 57.775 1.00 72.62 83 PRO A C 1
ATOM 610 O O . PRO A 1 83 ? -24.373 1.379 57.518 1.00 72.62 83 PRO A O 1
ATOM 613 N N . GLN A 1 84 ? -23.696 2.925 59.018 1.00 74.00 84 GLN A N 1
ATOM 614 C CA . GLN A 1 84 ? -24.055 2.153 60.201 1.00 74.00 84 GLN A CA 1
ATOM 615 C C . GLN A 1 84 ? -25.508 1.678 60.092 1.00 74.00 84 GLN A C 1
ATOM 617 O O . GLN A 1 84 ? -26.379 2.446 59.681 1.00 74.00 84 GLN A O 1
ATOM 622 N N . GLN A 1 85 ? -25.758 0.396 60.392 1.00 76.75 85 GLN A N 1
ATOM 623 C CA . GLN A 1 85 ? -27.105 -0.163 60.272 1.00 76.75 85 GLN A CA 1
ATOM 624 C C . GLN A 1 85 ? -28.072 0.660 61.121 1.00 76.75 85 GLN A C 1
ATOM 626 O O . GLN A 1 85 ? -27.822 0.868 62.309 1.00 76.75 85 GLN A O 1
ATOM 631 N N . LEU A 1 86 ? -29.153 1.135 60.495 1.00 78.31 86 LEU A N 1
ATOM 632 C CA . LEU A 1 86 ? -30.161 1.930 61.181 1.00 78.31 86 LEU A CA 1
ATOM 633 C C . LEU A 1 86 ? -30.757 1.097 62.310 1.00 78.31 86 LEU A C 1
ATOM 635 O O . LEU A 1 86 ? -31.266 -0.007 62.093 1.00 78.31 86 LEU A O 1
ATOM 639 N N . THR A 1 87 ? -30.710 1.640 63.518 1.00 84.12 87 THR A N 1
ATOM 640 C CA . THR A 1 87 ? -31.387 1.032 64.656 1.00 84.12 87 THR A CA 1
ATOM 641 C C . THR A 1 87 ? -32.905 1.170 64.493 1.00 84.12 87 THR A C 1
ATOM 643 O O . THR A 1 87 ? -33.410 1.967 63.698 1.00 84.12 87 THR A O 1
ATOM 646 N N . ALA A 1 88 ? -33.682 0.408 65.267 1.00 84.12 88 ALA A N 1
ATOM 647 C CA . ALA A 1 88 ? -35.144 0.501 65.228 1.00 84.12 88 ALA A CA 1
ATOM 648 C C . ALA A 1 88 ? -35.660 1.922 65.543 1.00 84.12 88 ALA A C 1
ATOM 650 O O . ALA A 1 88 ? -36.701 2.338 65.027 1.00 84.12 88 ALA A O 1
ATOM 651 N N . GLN A 1 89 ? -34.915 2.675 66.358 1.00 86.44 89 GLN A N 1
ATOM 652 C CA . GLN A 1 89 ? -35.201 4.072 66.668 1.00 86.44 89 GLN A CA 1
ATOM 653 C C . GLN A 1 89 ? -34.972 4.975 65.450 1.00 86.44 89 GLN A C 1
ATOM 655 O O . GLN A 1 89 ? -35.831 5.805 65.145 1.00 86.44 89 GLN A O 1
ATOM 660 N N . ASP A 1 90 ? -33.890 4.754 64.703 1.00 85.50 90 ASP A N 1
ATOM 661 C CA . ASP A 1 90 ? -33.580 5.507 63.482 1.00 85.50 90 ASP A CA 1
ATOM 662 C C . ASP A 1 90 ? -34.627 5.265 62.392 1.00 85.50 90 ASP A C 1
ATOM 664 O O . ASP A 1 90 ? -35.054 6.199 61.720 1.00 85.50 90 ASP A O 1
ATOM 668 N N . LEU A 1 91 ? -35.125 4.031 62.260 1.00 87.56 91 LEU A N 1
ATOM 669 C CA . LEU A 1 91 ? -36.208 3.705 61.324 1.00 87.56 91 LEU A CA 1
ATOM 670 C C . LEU A 1 91 ? -37.541 4.366 61.700 1.00 87.56 91 LEU A C 1
ATOM 672 O O . LEU A 1 91 ? -38.342 4.699 60.820 1.00 87.56 91 LEU A O 1
ATOM 676 N N . LYS A 1 92 ? -37.810 4.532 63.001 1.00 87.56 92 LYS A N 1
ATOM 677 C CA . LYS A 1 92 ? -39.000 5.242 63.489 1.00 87.56 92 LYS A CA 1
ATOM 678 C C . LYS A 1 92 ? -38.881 6.742 63.217 1.00 87.56 92 LYS A C 1
ATOM 680 O O . LYS A 1 92 ? -39.833 7.340 62.723 1.00 87.56 92 LYS A O 1
ATOM 685 N N . LEU A 1 93 ? -37.704 7.313 63.470 1.00 85.00 93 LEU A N 1
ATOM 686 C CA . LEU A 1 93 ? -37.396 8.713 63.185 1.00 85.00 93 LEU A CA 1
ATOM 687 C C . LEU A 1 93 ? -37.449 9.008 61.680 1.00 85.00 93 LEU A C 1
ATOM 689 O O . LEU A 1 93 ? -38.051 9.989 61.254 1.00 85.00 93 LEU A O 1
ATOM 693 N N . GLN A 1 94 ? -36.877 8.136 60.853 1.00 84.31 94 GLN A N 1
ATOM 694 C CA . GLN A 1 94 ? -36.918 8.279 59.401 1.00 84.31 94 GLN A CA 1
ATOM 695 C C . GLN A 1 94 ? -38.358 8.276 58.878 1.00 84.31 94 GLN A C 1
ATOM 697 O O . GLN A 1 94 ? -38.693 9.094 58.021 1.00 84.31 94 GLN A O 1
ATOM 702 N N . ARG A 1 95 ? -39.219 7.393 59.406 1.00 85.19 95 ARG A N 1
ATOM 703 C CA . ARG A 1 95 ? -40.652 7.377 59.074 1.00 85.19 95 ARG A CA 1
ATOM 704 C C . ARG A 1 95 ? -41.340 8.675 59.477 1.00 85.19 95 ARG A C 1
ATOM 706 O O . ARG A 1 95 ? -41.946 9.309 58.620 1.00 85.19 95 ARG A O 1
ATOM 713 N N . SER A 1 96 ? -41.156 9.122 60.720 1.00 81.12 96 SER A N 1
ATOM 714 C CA . SER A 1 96 ? -41.780 10.362 61.195 1.00 81.12 96 SER A CA 1
ATOM 715 C C . SER A 1 96 ? -41.310 11.596 60.422 1.00 81.12 96 SER A C 1
ATOM 717 O O . SER A 1 96 ? -42.090 12.519 60.204 1.00 81.12 96 SER A O 1
ATOM 719 N N . LEU A 1 97 ? -40.042 11.626 60.000 1.00 81.62 97 LEU A N 1
ATOM 720 C CA . LEU A 1 97 ? -39.494 12.710 59.186 1.00 81.62 97 LEU A CA 1
ATOM 721 C C . LEU A 1 97 ? -40.033 12.664 57.752 1.00 81.62 97 LEU A C 1
ATOM 723 O O . LEU A 1 97 ? -40.386 13.707 57.214 1.00 81.62 97 LEU A O 1
ATOM 727 N N . ARG A 1 98 ? -40.153 11.479 57.136 1.00 78.75 98 ARG A N 1
ATOM 728 C CA . ARG A 1 98 ? -40.775 11.335 55.805 1.00 78.75 98 ARG A CA 1
ATOM 729 C C . ARG A 1 98 ? -42.227 11.797 55.795 1.00 78.75 98 ARG A C 1
ATOM 731 O O . ARG A 1 98 ? -42.628 12.462 54.847 1.00 78.75 98 ARG A O 1
ATOM 738 N N . GLU A 1 99 ? -42.981 11.463 56.837 1.00 76.94 99 GLU A N 1
ATOM 739 C CA . GLU A 1 99 ? -44.375 11.886 56.993 1.00 76.94 99 GLU A CA 1
ATOM 740 C C . GLU A 1 99 ? -44.480 13.409 57.166 1.00 76.94 99 GLU A C 1
ATOM 742 O O . GLU A 1 99 ? -45.300 14.045 56.516 1.00 76.94 99 GLU A O 1
ATOM 747 N N . GLN A 1 100 ? -43.597 14.030 57.955 1.00 69.44 100 GLN A N 1
ATOM 748 C CA . GLN A 1 100 ? -43.621 15.482 58.180 1.00 69.44 100 GLN A CA 1
ATOM 749 C C . GLN A 1 100 ? -43.103 16.309 56.993 1.00 69.44 100 GLN A C 1
ATOM 751 O O . GLN A 1 100 ? -43.586 17.416 56.760 1.00 69.44 100 GLN A O 1
ATOM 756 N N . VAL A 1 101 ? -42.141 15.799 56.217 1.00 61.88 101 VAL A N 1
ATOM 757 C CA . VAL A 1 101 ? -41.551 16.532 55.078 1.00 61.88 101 VAL A CA 1
ATOM 758 C C . VAL A 1 101 ? -42.562 16.762 53.946 1.00 61.88 101 VAL A C 1
ATOM 760 O O . VAL A 1 101 ? -42.435 17.754 53.230 1.00 61.88 101 VAL A O 1
ATOM 763 N N . ALA A 1 102 ? -43.597 15.925 53.822 1.00 57.50 102 ALA A N 1
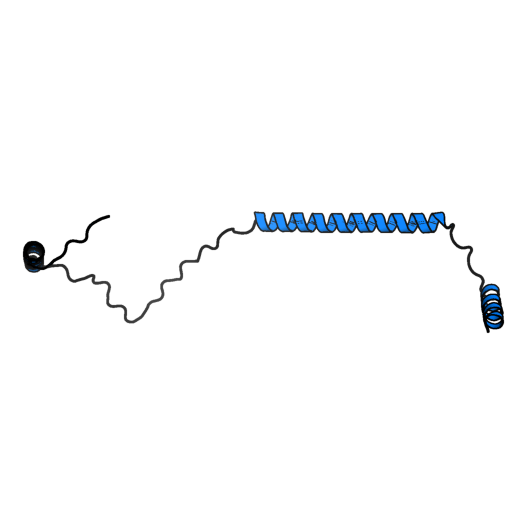ATOM 764 C CA . ALA A 1 102 ? -44.708 16.148 52.891 1.00 57.50 102 ALA A CA 1
ATOM 765 C C . ALA A 1 102 ? -45.686 17.257 53.341 1.00 57.50 102 ALA A C 1
ATOM 767 O O . ALA A 1 102 ? -46.544 17.666 52.563 1.00 57.50 102 ALA A O 1
ATOM 768 N N . HIS A 1 103 ? -45.565 17.752 54.578 1.00 56.00 103 HIS A N 1
ATOM 769 C CA . HIS A 1 103 ? -46.511 18.687 55.198 1.00 56.00 103 HIS A CA 1
ATOM 770 C C . HIS A 1 103 ? -45.876 20.026 55.617 1.00 56.00 103 HIS A C 1
ATOM 772 O O . HIS A 1 103 ? -46.498 20.812 56.329 1.00 56.00 103 HIS A O 1
ATOM 778 N N . GLY A 1 104 ? -44.645 20.308 55.177 1.00 59.34 104 GLY A N 1
ATOM 779 C CA . GLY A 1 104 ? -44.002 21.606 55.386 1.00 59.34 104 GLY A CA 1
ATOM 780 C C . GLY A 1 104 ? -44.556 22.675 54.425 1.00 59.34 104 GLY A C 1
ATOM 781 O O . GLY A 1 104 ? -44.655 22.393 53.231 1.00 59.34 104 GLY A O 1
ATOM 782 N N . PRO A 1 105 ? -44.869 23.898 54.894 1.00 60.28 105 PRO A N 1
ATOM 783 C CA . PRO A 1 105 ? -45.639 24.894 54.135 1.00 60.28 105 PRO A CA 1
ATOM 784 C C . PRO A 1 105 ? -44.984 25.448 52.853 1.00 60.28 105 PRO A C 1
ATOM 786 O O . PRO A 1 105 ? -45.650 26.173 52.125 1.00 60.28 105 PRO A O 1
ATOM 789 N N . GLU A 1 106 ? -43.730 25.108 52.528 1.00 57.19 106 GLU A N 1
ATOM 790 C CA . GLU A 1 106 ? -43.025 25.668 51.356 1.00 57.19 106 GLU A CA 1
ATOM 791 C C . GLU A 1 106 ? -42.276 24.644 50.474 1.00 57.19 106 GLU A C 1
ATOM 793 O O . GLU A 1 106 ? -41.379 25.017 49.716 1.00 57.19 106 GLU A O 1
ATOM 798 N N . ARG A 1 107 ? -42.592 23.339 50.511 1.00 58.03 107 ARG A N 1
ATOM 799 C CA . ARG A 1 107 ? -41.929 22.387 49.590 1.00 58.03 107 ARG A CA 1
ATOM 800 C C . ARG A 1 107 ? -42.670 22.270 48.258 1.00 58.03 107 ARG A C 1
ATOM 802 O O . ARG A 1 107 ? -43.638 21.529 48.133 1.00 58.03 107 ARG A O 1
ATOM 809 N N . LEU A 1 108 ? -42.154 22.978 47.253 1.00 60.38 108 LEU A N 1
ATOM 810 C CA . LEU A 1 108 ? -42.501 22.790 45.844 1.00 60.38 108 LEU A CA 1
ATOM 811 C C . LEU A 1 108 ? -42.173 21.352 45.409 1.00 60.38 108 LEU A C 1
ATOM 813 O O . LEU A 1 108 ? -41.049 20.875 45.587 1.00 60.38 108 LEU A O 1
ATOM 817 N N . VAL A 1 109 ? -43.169 20.669 44.849 1.00 60.25 109 VAL A N 1
ATOM 818 C CA . VAL A 1 109 ? -43.044 19.320 44.287 1.00 60.25 109 VAL A CA 1
ATOM 819 C C . VAL A 1 109 ? -42.511 19.456 42.855 1.00 60.25 109 VAL A C 1
ATOM 821 O O . VAL A 1 109 ? -43.034 20.287 42.112 1.00 60.25 109 VAL A O 1
ATOM 824 N N . PRO A 1 110 ? -41.472 18.711 42.441 1.00 61.41 110 PRO A N 1
ATOM 825 C CA . PRO A 1 110 ? -40.999 18.782 41.065 1.00 61.41 110 PRO A CA 1
ATOM 826 C C . PRO A 1 110 ? -42.051 18.198 40.113 1.00 61.41 110 PRO A C 1
ATOM 828 O O . PRO A 1 110 ? -42.400 17.021 40.206 1.00 61.41 110 PRO A O 1
ATOM 831 N N . GLU A 1 111 ? -42.542 19.036 39.200 1.00 65.62 111 GLU A N 1
ATOM 832 C CA . GLU A 1 111 ? -43.391 18.627 38.080 1.00 65.62 111 GLU A CA 1
ATOM 833 C C . GLU A 1 111 ? -42.613 17.675 37.169 1.00 65.62 111 GLU A C 1
ATOM 835 O O . GLU A 1 111 ? -41.531 17.994 36.666 1.00 65.62 111 GLU A O 1
ATOM 840 N N . THR A 1 112 ? -43.168 16.481 36.984 1.00 61.12 112 THR A N 1
ATOM 841 C CA . THR A 1 112 ? -42.603 15.433 36.133 1.00 61.12 112 THR A CA 1
ATOM 842 C C . THR A 1 112 ? -43.162 15.613 34.730 1.00 61.12 112 THR A C 1
ATOM 844 O O . THR A 1 112 ? -44.229 15.102 34.400 1.00 61.12 112 THR A O 1
ATOM 847 N N . ARG A 1 113 ? -42.447 16.393 33.915 1.00 53.69 113 ARG A N 1
ATOM 848 C CA . ARG A 1 113 ? -42.606 16.360 32.459 1.00 53.69 113 ARG A CA 1
ATOM 849 C C . ARG A 1 113 ? -41.774 15.230 31.867 1.00 53.69 113 ARG A C 1
ATOM 851 O O . ARG A 1 113 ? -40.606 15.090 32.292 1.00 53.69 113 ARG A O 1
#

pLDDT: mean 82.25, std 11.88, range [53.69, 98.75]

Radius of gyration: 46.71 Å; chains: 1; bounding box: 84×40×107 Å